Protein AF-A0A8J7W390-F1 (afdb_monomer_lite)

Organism: NCBI:txid2818044

Radius of gyration: 16.46 Å; chains: 1; bounding box: 42×26×50 Å

Sequence (59 aa):
MKKKEVSAEVFFVTVSEEKRAEKRWDQLCDKEKDRVSQNLTDKFMTAAGYVSTQQQEQP

pLDDT: mean 78.55, std 12.87, range [38.09, 90.81]

Foldseek 3Di:
DDDDDDDDWDWDWDDDPPDTDIDTPVRDDPVRNVVVVVVVVCVVCVVVVHDDPVVVPDD

Structure (mmCIF, N/CA/C/O backbone):
data_AF-A0A8J7W390-F1
#
_entry.id   AF-A0A8J7W390-F1
#
loop_
_atom_site.group_PDB
_atom_site.id
_atom_site.type_symbol
_atom_site.label_atom_id
_atom_site.label_alt_id
_atom_site.label_comp_id
_atom_site.label_asym_id
_atom_site.label_entity_id
_atom_site.label_seq_id
_atom_site.pdbx_PDB_ins_code
_atom_site.Cartn_x
_atom_site.Cartn_y
_atom_site.Cartn_z
_atom_site.occupancy
_atom_site.B_iso_or_equiv
_atom_site.auth_seq_id
_atom_site.auth_comp_id
_atom_site.auth_asym_id
_atom_site.auth_atom_id
_atom_site.pdbx_PDB_model_num
ATOM 1 N N . MET A 1 1 ? -26.926 -5.023 -21.776 1.00 57.41 1 MET A N 1
ATOM 2 C CA . MET A 1 1 ? -26.315 -3.866 -21.077 1.00 57.41 1 MET A CA 1
ATOM 3 C C . MET A 1 1 ? -24.800 -3.978 -21.187 1.00 57.41 1 MET A C 1
ATOM 5 O O . MET A 1 1 ? -24.275 -5.024 -20.830 1.00 57.41 1 MET A O 1
ATOM 9 N N . LYS A 1 2 ? -24.097 -2.962 -21.710 1.00 62.25 2 LYS A N 1
ATOM 10 C CA . LYS A 1 2 ? -22.622 -2.937 -21.694 1.00 62.25 2 LYS A CA 1
ATOM 11 C C . LYS A 1 2 ? -22.164 -2.561 -20.278 1.00 62.25 2 LYS A C 1
ATOM 13 O O . LYS A 1 2 ? -22.589 -1.523 -19.775 1.00 62.25 2 LYS A O 1
ATOM 18 N N . LYS A 1 3 ? -21.365 -3.413 -19.624 1.00 72.06 3 LYS A N 1
ATOM 19 C CA . LYS A 1 3 ? -20.727 -3.079 -18.339 1.00 72.06 3 LYS A CA 1
ATOM 20 C C . LYS A 1 3 ? -19.775 -1.902 -18.576 1.00 72.06 3 LYS A C 1
ATOM 22 O O . LYS A 1 3 ? -19.026 -1.920 -19.548 1.00 72.06 3 LYS A O 1
ATOM 27 N N . LYS A 1 4 ? -19.844 -0.872 -17.732 1.00 72.75 4 LYS A N 1
ATOM 28 C CA . LYS A 1 4 ? -18.849 0.205 -17.720 1.00 72.75 4 LYS A CA 1
ATOM 29 C C . LYS A 1 4 ? -17.664 -0.296 -16.902 1.00 72.75 4 LYS A C 1
ATOM 31 O O . LYS A 1 4 ? -17.832 -0.560 -15.715 1.00 72.75 4 LYS A O 1
ATOM 36 N N . GLU A 1 5 ? -16.516 -0.484 -17.539 1.00 74.75 5 GLU A N 1
ATOM 37 C CA . GLU A 1 5 ? -15.262 -0.725 -16.827 1.00 74.75 5 GLU A CA 1
ATOM 38 C C . GLU A 1 5 ? -14.716 0.597 -16.294 1.00 74.75 5 GLU A C 1
ATOM 40 O O . GLU A 1 5 ? -14.749 1.621 -16.977 1.00 74.75 5 GLU A O 1
ATOM 45 N N . VAL A 1 6 ? -14.227 0.560 -15.058 1.00 70.81 6 VAL A N 1
ATOM 46 C CA . VAL A 1 6 ? -13.461 1.644 -14.450 1.00 70.81 6 VAL A CA 1
ATOM 47 C C . VAL A 1 6 ? -12.052 1.108 -14.252 1.00 70.81 6 VAL A C 1
ATOM 49 O O . VAL A 1 6 ? -11.851 0.182 -13.470 1.00 70.81 6 VAL A O 1
ATOM 52 N N . SER A 1 7 ? -11.087 1.675 -14.969 1.00 68.88 7 SER A N 1
ATOM 53 C CA . SER A 1 7 ? -9.665 1.441 -14.725 1.00 68.88 7 SER A CA 1
ATOM 54 C C . SER A 1 7 ? -9.135 2.527 -13.790 1.00 68.88 7 SER A C 1
ATOM 56 O O . SER A 1 7 ? -9.289 3.713 -14.084 1.00 68.88 7 SER A O 1
ATOM 58 N N . ALA A 1 8 ? -8.503 2.132 -12.687 1.00 72.94 8 ALA A N 1
ATOM 59 C CA . ALA A 1 8 ? -7.789 3.032 -11.788 1.00 72.94 8 ALA A CA 1
ATOM 60 C C . ALA A 1 8 ? -6.312 2.628 -11.743 1.00 72.94 8 ALA A C 1
ATOM 62 O O . ALA A 1 8 ? -5.997 1.449 -11.587 1.00 72.94 8 ALA A O 1
ATOM 63 N N . GLU A 1 9 ? -5.411 3.599 -11.877 1.00 75.81 9 GLU A N 1
ATOM 64 C CA . GLU A 1 9 ? -3.975 3.386 -11.700 1.00 75.81 9 GLU A CA 1
ATOM 65 C C . GLU A 1 9 ? -3.565 3.795 -10.280 1.00 75.81 9 GLU A C 1
ATOM 67 O O . GLU A 1 9 ? -3.949 4.863 -9.801 1.00 75.81 9 GLU A O 1
ATOM 72 N N . VAL A 1 10 ? -2.786 2.948 -9.600 1.00 77.88 10 VAL A N 1
ATOM 73 C CA . VAL A 1 10 ? -2.318 3.201 -8.229 1.00 77.88 10 VAL A CA 1
ATOM 74 C C . VAL A 1 10 ? -0.824 3.520 -8.240 1.00 77.88 10 VAL A C 1
ATOM 76 O O . VAL A 1 10 ? -0.002 2.707 -8.677 1.00 77.88 10 VAL A O 1
ATOM 79 N N . PHE A 1 11 ? -0.482 4.700 -7.721 1.00 79.88 11 PHE A N 1
ATOM 80 C CA . PHE A 1 11 ? 0.886 5.192 -7.576 1.00 79.88 11 PHE A CA 1
ATOM 81 C C . PHE A 1 11 ? 1.244 5.343 -6.096 1.00 79.88 11 PHE A C 1
ATOM 83 O O . PHE A 1 11 ? 0.479 5.900 -5.310 1.00 79.88 11 PHE A O 1
ATOM 90 N N . PHE A 1 12 ? 2.435 4.877 -5.731 1.00 79.19 12 PHE A N 1
ATOM 91 C CA . PHE A 1 12 ? 3.020 5.020 -4.405 1.00 79.19 12 PHE A CA 1
ATOM 92 C C . PHE A 1 12 ? 4.091 6.092 -4.457 1.00 79.19 12 PHE A C 1
ATOM 94 O O . PHE A 1 12 ? 5.079 5.961 -5.181 1.00 79.19 12 PHE A O 1
ATOM 101 N N . VAL A 1 13 ? 3.873 7.156 -3.689 1.00 79.88 13 VAL A N 1
ATOM 102 C CA . VAL A 1 13 ? 4.787 8.291 -3.598 1.00 79.88 13 VAL A CA 1
ATOM 103 C C . VAL A 1 13 ? 5.527 8.209 -2.271 1.00 79.88 13 VAL A C 1
ATOM 105 O O . VAL A 1 13 ? 4.931 8.366 -1.207 1.00 79.88 13 VAL A O 1
ATOM 108 N N . THR A 1 14 ? 6.833 7.981 -2.338 1.00 77.62 14 THR A N 1
ATOM 109 C CA . THR A 1 14 ? 7.731 8.108 -1.191 1.00 77.62 14 THR A CA 1
ATOM 110 C C . THR A 1 14 ? 8.347 9.500 -1.227 1.00 77.62 14 THR A C 1
ATOM 112 O O . THR A 1 14 ? 8.997 9.863 -2.208 1.00 77.62 14 THR A O 1
ATOM 115 N N . VAL A 1 15 ? 8.147 10.282 -0.166 1.00 75.94 15 VAL A N 1
ATOM 116 C CA . VAL A 1 15 ? 8.777 11.598 0.005 1.00 75.94 15 VAL A CA 1
ATOM 117 C C . VAL A 1 15 ? 9.871 11.469 1.062 1.00 75.94 15 VAL A C 1
ATOM 119 O O . VAL A 1 15 ? 9.585 11.107 2.200 1.00 75.94 15 VAL A O 1
ATOM 122 N N . SER A 1 16 ? 11.115 11.743 0.681 1.00 82.81 16 SER A N 1
ATOM 123 C CA . SER A 1 16 ? 12.239 11.973 1.595 1.00 82.81 16 SER A CA 1
ATOM 124 C C . SER A 1 16 ? 12.718 13.422 1.474 1.00 82.81 16 SER A C 1
ATOM 126 O O . SER A 1 16 ? 12.325 14.109 0.533 1.00 82.81 16 SER A O 1
ATOM 128 N N . GLU A 1 17 ? 13.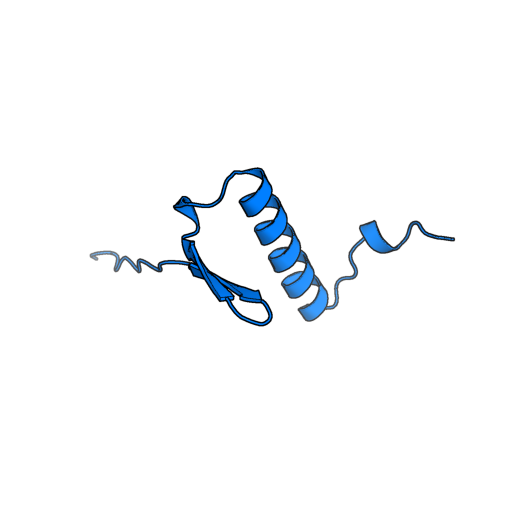581 13.867 2.394 1.00 78.31 17 GLU A N 1
ATOM 129 C CA . GLU A 1 17 ? 13.986 15.276 2.599 1.00 78.31 17 GLU A CA 1
ATOM 130 C C . GLU A 1 17 ? 14.334 16.052 1.314 1.00 78.31 17 GLU A C 1
ATOM 132 O O . GLU A 1 17 ? 14.051 17.241 1.231 1.00 78.31 17 GLU A O 1
ATOM 137 N N . GLU A 1 18 ? 14.848 15.381 0.278 1.00 76.94 18 GLU A N 1
ATOM 138 C CA . GLU A 1 18 ? 15.171 16.013 -1.011 1.00 76.94 18 GLU A CA 1
ATOM 139 C C . GLU A 1 18 ? 14.652 15.257 -2.245 1.00 76.94 18 GLU A C 1
ATOM 141 O O . GLU A 1 18 ? 14.980 15.616 -3.378 1.00 76.94 18 GLU A O 1
ATOM 146 N N . LYS A 1 19 ? 13.879 14.174 -2.077 1.00 73.50 19 LYS A N 1
ATOM 147 C CA . LYS A 1 19 ? 13.492 13.311 -3.207 1.00 73.50 19 LYS A CA 1
ATOM 148 C C . LYS A 1 19 ? 12.061 12.805 -3.094 1.00 73.50 19 LYS A C 1
ATOM 150 O O . LYS A 1 19 ? 11.669 12.190 -2.107 1.00 73.50 19 LYS A O 1
ATOM 155 N N . ARG A 1 20 ? 11.304 13.009 -4.173 1.00 81.19 20 ARG A N 1
ATOM 156 C CA . ARG A 1 20 ? 10.027 12.342 -4.434 1.00 81.19 20 ARG A CA 1
ATOM 157 C C . ARG A 1 20 ? 10.305 11.154 -5.348 1.00 81.19 20 ARG A C 1
ATOM 159 O O . ARG A 1 20 ? 10.731 11.341 -6.484 1.00 81.19 20 ARG A O 1
ATOM 166 N N . ALA A 1 21 ? 10.093 9.946 -4.846 1.00 80.50 21 ALA A N 1
ATOM 167 C CA . ALA A 1 21 ? 10.145 8.728 -5.641 1.00 80.50 21 ALA A CA 1
ATOM 168 C C . ALA A 1 21 ? 8.719 8.233 -5.875 1.00 80.50 21 ALA A C 1
ATOM 170 O O . ALA A 1 21 ? 7.965 8.040 -4.924 1.00 80.50 21 ALA A O 1
ATOM 171 N N . GLU A 1 22 ? 8.357 8.024 -7.135 1.00 86.81 22 GLU A N 1
ATOM 172 C CA . GLU A 1 22 ? 7.063 7.465 -7.516 1.00 86.81 22 GLU A CA 1
ATOM 173 C C . GLU A 1 22 ? 7.261 6.066 -8.080 1.00 86.81 22 GLU A C 1
ATOM 175 O O . GLU A 1 22 ? 8.120 5.850 -8.936 1.00 86.81 22 GLU A O 1
ATOM 180 N N . LYS A 1 23 ? 6.461 5.115 -7.602 1.00 87.12 23 LYS A N 1
ATOM 181 C CA . LYS A 1 23 ? 6.390 3.765 -8.160 1.00 87.12 23 LYS A CA 1
ATOM 182 C C . LYS A 1 23 ? 4.940 3.399 -8.435 1.00 87.12 23 LYS A C 1
ATOM 184 O O . LYS A 1 23 ? 4.078 3.573 -7.575 1.00 87.12 23 LYS A O 1
ATOM 189 N N . ARG A 1 24 ? 4.663 2.851 -9.616 1.00 89.12 24 ARG A N 1
ATOM 190 C CA . ARG A 1 24 ? 3.384 2.181 -9.897 1.00 89.12 24 ARG A CA 1
ATOM 191 C C . ARG A 1 24 ? 3.287 0.897 -9.081 1.00 89.12 24 ARG A C 1
ATOM 193 O O . ARG A 1 24 ? 4.309 0.264 -8.824 1.00 89.12 24 ARG A O 1
ATOM 200 N N . TRP A 1 25 ? 2.069 0.466 -8.757 1.00 86.44 25 TRP A N 1
ATOM 201 C CA . TRP A 1 25 ? 1.834 -0.845 -8.135 1.00 86.44 25 TRP A CA 1
ATOM 202 C C . TRP A 1 25 ? 2.557 -1.989 -8.865 1.00 86.44 25 TRP A C 1
ATOM 204 O O . TRP A 1 25 ? 3.221 -2.808 -8.235 1.00 86.44 25 TRP A O 1
ATOM 214 N N . ASP A 1 26 ? 2.507 -1.998 -10.198 1.00 87.94 26 ASP A N 1
ATOM 215 C CA . ASP A 1 26 ? 3.115 -3.052 -11.023 1.00 87.94 26 ASP A CA 1
ATOM 216 C C . ASP A 1 26 ? 4.652 -3.037 -10.996 1.00 87.94 26 ASP A C 1
ATOM 218 O O . ASP A 1 26 ? 5.284 -4.027 -11.349 1.00 87.94 26 ASP A O 1
ATOM 222 N N . GLN A 1 27 ? 5.255 -1.927 -10.558 1.00 88.25 27 GLN A N 1
ATOM 223 C CA . GLN A 1 27 ? 6.705 -1.767 -10.410 1.00 88.25 27 GLN A CA 1
ATOM 224 C C . GLN A 1 27 ? 7.212 -2.173 -9.018 1.00 88.25 27 GLN A C 1
ATOM 226 O O . GLN A 1 27 ? 8.423 -2.177 -8.793 1.00 88.25 27 GLN A O 1
ATOM 231 N N . LEU A 1 28 ? 6.312 -2.476 -8.079 1.00 86.06 28 LEU A N 1
ATOM 232 C CA . LEU A 1 28 ? 6.672 -2.981 -6.758 1.00 86.06 28 LEU A CA 1
ATOM 233 C C . LEU A 1 28 ? 6.983 -4.477 -6.831 1.00 86.06 28 LEU A C 1
ATOM 235 O O . LEU A 1 28 ? 6.260 -5.237 -7.482 1.00 86.06 28 LEU A O 1
ATOM 239 N N . CYS A 1 29 ? 8.022 -4.914 -6.120 1.00 89.69 29 CYS A N 1
ATOM 240 C CA . CYS A 1 29 ? 8.241 -6.344 -5.910 1.00 89.69 29 CYS A CA 1
ATOM 241 C C . CYS A 1 29 ? 7.212 -6.913 -4.917 1.00 89.69 29 CYS A C 1
ATOM 243 O O . CYS A 1 29 ? 6.580 -6.164 -4.170 1.00 89.69 29 CYS A O 1
ATOM 245 N N . ASP A 1 30 ? 7.059 -8.237 -4.871 1.00 90.81 30 ASP A N 1
ATOM 246 C CA . ASP A 1 30 ? 6.029 -8.884 -4.040 1.00 90.81 30 ASP A CA 1
ATOM 247 C C . ASP A 1 30 ? 6.152 -8.504 -2.558 1.00 90.81 30 ASP A C 1
ATOM 249 O O . ASP A 1 30 ? 5.171 -8.139 -1.922 1.00 90.81 30 ASP A O 1
ATOM 253 N N . LYS A 1 31 ? 7.382 -8.414 -2.040 1.00 89.69 31 LYS A N 1
ATOM 254 C CA . LYS A 1 31 ? 7.639 -7.965 -0.664 1.00 89.69 31 LYS A CA 1
ATOM 255 C C . LYS A 1 31 ? 7.176 -6.525 -0.399 1.00 89.69 31 LYS A C 1
ATOM 257 O O . LYS A 1 31 ? 6.723 -6.211 0.702 1.00 89.69 31 LYS A O 1
ATOM 262 N N . GLU A 1 32 ? 7.332 -5.626 -1.371 1.00 86.62 32 GLU A N 1
ATOM 263 C CA . GLU A 1 32 ? 6.840 -4.246 -1.262 1.00 86.62 32 GLU A CA 1
ATOM 264 C C . GLU A 1 32 ? 5.307 -4.219 -1.302 1.00 86.62 32 GLU A C 1
ATOM 266 O O . GLU A 1 32 ? 4.695 -3.524 -0.489 1.00 86.62 32 GLU A O 1
ATOM 271 N N . LYS A 1 33 ? 4.694 -5.007 -2.195 1.00 88.62 33 LYS A N 1
ATOM 272 C CA . LYS A 1 33 ? 3.234 -5.146 -2.303 1.00 88.62 33 LYS A CA 1
ATOM 273 C C . LYS A 1 33 ? 2.623 -5.684 -1.017 1.00 88.62 33 LYS A C 1
ATOM 275 O O . LYS A 1 33 ? 1.685 -5.076 -0.513 1.00 88.62 33 LYS A O 1
ATOM 280 N N . ASP A 1 34 ? 3.182 -6.747 -0.447 1.00 90.31 34 ASP A N 1
ATOM 281 C CA . ASP A 1 34 ? 2.711 -7.336 0.810 1.00 90.31 34 ASP A CA 1
ATOM 282 C C . ASP A 1 34 ? 2.752 -6.318 1.949 1.00 90.31 34 ASP A C 1
ATOM 284 O O . ASP A 1 34 ? 1.768 -6.124 2.663 1.00 90.31 34 ASP A O 1
ATOM 288 N N . ARG A 1 35 ? 3.867 -5.588 2.075 1.00 88.31 35 ARG A N 1
ATOM 289 C CA . ARG A 1 35 ? 4.017 -4.548 3.098 1.00 88.31 35 ARG A CA 1
ATOM 290 C C . ARG A 1 35 ? 2.994 -3.425 2.929 1.00 88.31 35 ARG A C 1
ATOM 292 O O . ARG A 1 35 ? 2.451 -2.930 3.915 1.00 88.31 35 ARG A O 1
ATOM 299 N N . VAL A 1 36 ? 2.751 -2.993 1.694 1.00 86.19 36 VAL A N 1
ATOM 300 C CA . VAL A 1 36 ? 1.749 -1.967 1.387 1.00 86.19 36 VAL A CA 1
ATOM 301 C C . VAL A 1 36 ? 0.339 -2.467 1.699 1.00 86.19 36 VAL A C 1
ATOM 303 O O . VAL A 1 36 ? -0.410 -1.754 2.365 1.00 86.19 36 VAL A O 1
ATOM 306 N N . SER A 1 37 ? -0.011 -3.676 1.259 1.00 88.31 37 SER A N 1
ATOM 307 C CA . SER A 1 37 ? -1.310 -4.302 1.520 1.00 88.31 37 SER A CA 1
ATOM 308 C C . SER A 1 37 ? -1.575 -4.432 3.015 1.00 88.31 37 SER A C 1
ATOM 310 O O . SER A 1 37 ? -2.656 -4.062 3.473 1.00 88.31 37 SER A O 1
ATOM 312 N N . GLN A 1 38 ? -0.579 -4.883 3.783 1.00 88.00 38 GLN A N 1
ATOM 313 C CA . GLN A 1 38 ? -0.678 -4.986 5.236 1.00 88.00 38 GLN A CA 1
ATOM 314 C C . GLN A 1 38 ? -0.906 -3.609 5.867 1.00 88.00 38 GLN A C 1
ATOM 316 O O . GLN A 1 38 ? -1.891 -3.417 6.569 1.00 88.00 38 GLN A O 1
ATOM 321 N N . ASN A 1 39 ? -0.079 -2.613 5.527 1.00 87.38 39 ASN A N 1
ATOM 322 C CA . ASN A 1 39 ? -0.222 -1.251 6.050 1.00 87.38 39 ASN A CA 1
ATOM 323 C C . ASN A 1 39 ? -1.587 -0.621 5.727 1.00 87.38 39 ASN A C 1
ATOM 325 O O . ASN A 1 39 ? -2.138 0.115 6.545 1.00 87.38 39 ASN A O 1
ATOM 329 N N . LEU A 1 40 ? -2.115 -0.845 4.519 1.00 87.62 40 LEU A N 1
ATOM 330 C CA . LEU A 1 40 ? -3.446 -0.368 4.137 1.00 87.62 40 LEU A CA 1
ATOM 331 C C . LEU A 1 40 ? -4.525 -1.075 4.952 1.00 87.62 40 LEU A C 1
ATOM 333 O O . LEU A 1 40 ? -5.394 -0.408 5.510 1.00 87.62 40 LEU A O 1
ATOM 337 N N . THR A 1 41 ? -4.437 -2.401 5.056 1.00 88.38 41 THR A N 1
ATOM 338 C CA . THR A 1 41 ? -5.364 -3.219 5.843 1.00 88.38 41 THR A CA 1
ATOM 339 C C . THR A 1 41 ? -5.383 -2.756 7.293 1.00 88.38 41 THR A C 1
ATOM 341 O O . THR A 1 41 ? -6.449 -2.433 7.805 1.00 88.38 41 THR A O 1
ATOM 344 N N . ASP A 1 42 ? -4.222 -2.597 7.925 1.00 87.56 42 ASP A N 1
ATOM 345 C CA . ASP A 1 42 ? -4.110 -2.143 9.312 1.00 87.56 42 ASP A CA 1
ATOM 346 C C . ASP A 1 42 ? -4.742 -0.764 9.516 1.00 87.56 42 ASP A C 1
ATOM 348 O O . ASP A 1 42 ? -5.460 -0.550 10.494 1.00 87.56 42 ASP A O 1
ATOM 352 N N . LYS A 1 43 ? -4.547 0.170 8.577 1.00 86.44 43 LYS A N 1
ATOM 353 C CA . LYS A 1 43 ? -5.177 1.498 8.634 1.00 86.44 43 LYS A CA 1
ATOM 354 C C . LYS A 1 43 ? -6.696 1.425 8.517 1.00 86.44 43 LYS A C 1
ATOM 356 O O . LYS A 1 43 ? -7.382 2.103 9.279 1.00 86.44 43 LYS A O 1
ATOM 361 N N . PHE A 1 44 ? -7.225 0.620 7.595 1.00 89.56 44 PHE A N 1
ATOM 362 C CA . PHE A 1 44 ? -8.672 0.438 7.450 1.00 89.56 44 PHE A CA 1
ATOM 363 C C . PHE A 1 44 ? -9.282 -0.245 8.675 1.00 89.56 44 PHE A C 1
ATOM 365 O O . PHE A 1 44 ? -10.309 0.209 9.171 1.00 89.56 44 PHE A O 1
ATOM 372 N N . MET A 1 45 ? -8.628 -1.282 9.195 1.00 89.00 45 MET A N 1
ATOM 373 C CA . MET A 1 45 ? -9.068 -2.000 10.390 1.00 89.00 45 MET A CA 1
ATOM 374 C C . MET A 1 45 ? -9.044 -1.088 11.619 1.00 89.00 45 MET A C 1
ATOM 376 O O . MET A 1 45 ? -10.042 -1.010 12.331 1.00 89.00 45 MET A O 1
ATOM 380 N N . THR A 1 46 ? -7.973 -0.309 11.802 1.00 89.44 46 THR A N 1
ATOM 381 C CA . THR A 1 46 ? -7.870 0.692 12.876 1.00 89.44 46 THR A CA 1
ATOM 382 C C . THR A 1 46 ? -8.963 1.755 12.754 1.00 89.44 46 THR A C 1
ATOM 384 O O . THR A 1 46 ? -9.633 2.064 13.736 1.00 89.44 46 THR A O 1
ATOM 387 N N . ALA A 1 47 ? -9.198 2.295 11.551 1.00 87.75 47 ALA A N 1
ATOM 388 C CA . ALA A 1 47 ? -10.259 3.277 11.314 1.00 87.75 47 ALA A CA 1
ATOM 389 C C . ALA A 1 47 ? -11.665 2.704 11.568 1.00 87.75 47 ALA A C 1
ATOM 391 O O . ALA A 1 47 ? -12.564 3.435 11.977 1.00 87.75 47 ALA A O 1
ATOM 392 N N . ALA A 1 48 ? -11.848 1.398 11.360 1.00 90.25 48 ALA A N 1
ATOM 393 C CA . ALA A 1 48 ? -13.072 0.673 11.678 1.00 90.25 48 ALA A CA 1
ATOM 394 C C . ALA A 1 48 ? -13.170 0.233 13.158 1.00 90.25 48 ALA A C 1
ATOM 396 O O . ALA A 1 48 ? -14.159 -0.392 13.533 1.00 90.25 48 ALA A O 1
ATOM 397 N N . GLY A 1 49 ? -12.183 0.564 14.001 1.00 90.38 49 GLY A N 1
ATOM 398 C CA . GLY A 1 49 ? -12.179 0.272 15.440 1.00 90.38 49 GLY A CA 1
ATOM 399 C C . GLY A 1 49 ? -11.631 -1.105 15.828 1.00 90.38 49 GLY A C 1
ATOM 400 O O . GLY A 1 49 ? -11.733 -1.492 16.990 1.00 90.38 4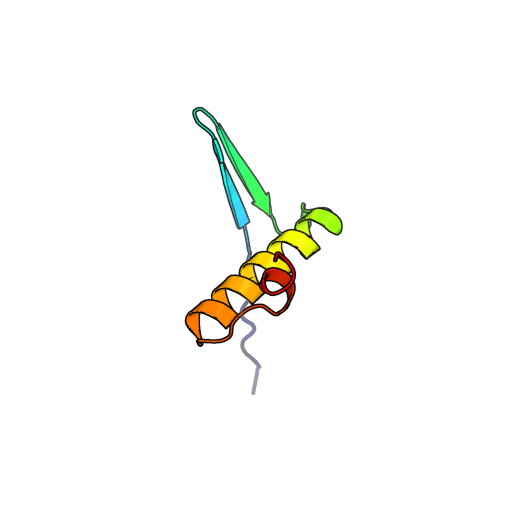9 GLY A O 1
ATOM 401 N N . TYR A 1 50 ? -11.043 -1.847 14.888 1.00 87.00 50 TYR A N 1
ATOM 402 C CA . TYR A 1 50 ? -10.362 -3.108 15.172 1.00 87.00 50 TYR A CA 1
ATOM 403 C C . TYR A 1 50 ? -8.915 -2.852 15.602 1.00 87.00 50 TYR A C 1
ATOM 405 O O . TYR A 1 50 ? -8.228 -1.998 15.044 1.00 87.00 50 TYR A O 1
ATOM 413 N N . VAL A 1 51 ? -8.437 -3.634 16.568 1.00 76.25 51 VAL A N 1
ATOM 414 C CA . VAL A 1 51 ? -7.044 -3.603 17.028 1.00 76.25 51 VAL A CA 1
ATOM 415 C C . VAL A 1 51 ? -6.306 -4.780 16.402 1.00 76.25 51 VAL A C 1
ATOM 417 O O . VAL A 1 51 ? -6.796 -5.910 16.440 1.00 76.25 51 VAL A O 1
ATOM 420 N N . SER A 1 52 ? -5.140 -4.522 15.807 1.00 67.75 52 SER A N 1
ATOM 421 C CA . SER A 1 52 ? -4.298 -5.587 15.260 1.00 67.75 52 SER A CA 1
ATOM 422 C C . SER A 1 52 ? -3.810 -6.494 16.389 1.00 67.75 52 SER A C 1
ATOM 424 O O . SER A 1 52 ? -3.199 -6.033 17.354 1.00 67.75 52 SER A O 1
ATOM 426 N N . THR A 1 53 ? -4.048 -7.799 16.262 1.00 67.38 53 THR A N 1
ATOM 427 C CA . THR A 1 53 ? -3.600 -8.805 17.237 1.00 67.38 53 THR A CA 1
ATOM 428 C C . THR A 1 53 ? -2.075 -8.913 17.319 1.00 67.38 53 THR A C 1
ATOM 430 O O . THR A 1 53 ? -1.557 -9.389 18.322 1.00 67.38 53 THR A O 1
ATOM 433 N N . GLN A 1 54 ? -1.337 -8.410 16.323 1.00 62.09 54 GLN A N 1
ATOM 434 C CA . GLN A 1 54 ? 0.132 -8.418 16.318 1.00 62.09 54 GLN A CA 1
ATOM 435 C C . GLN A 1 54 ? 0.765 -7.399 17.284 1.00 62.09 54 GLN A C 1
ATOM 437 O O . GLN A 1 54 ? 1.956 -7.493 17.561 1.00 62.09 54 GLN A O 1
ATOM 442 N N .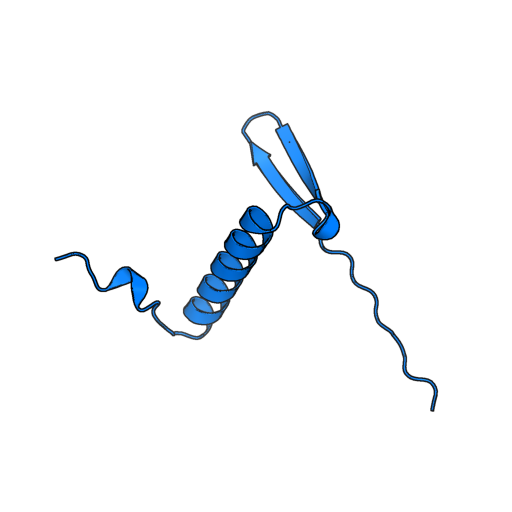 GLN A 1 55 ? 0.000 -6.440 17.822 1.00 54.56 55 GLN A N 1
ATOM 443 C CA . GLN A 1 55 ? 0.492 -5.482 18.827 1.00 54.56 55 GLN A CA 1
ATOM 444 C C . GLN A 1 55 ? 0.251 -5.923 20.282 1.00 54.56 55 GLN A C 1
ATOM 446 O O . GLN A 1 55 ? 0.673 -5.220 21.195 1.00 54.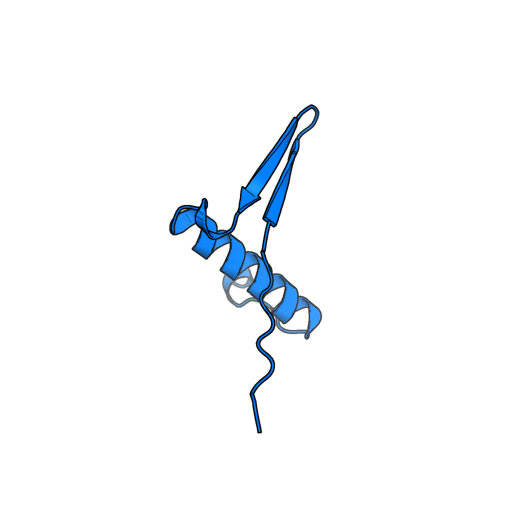56 55 GLN A O 1
ATOM 451 N N . GLN A 1 56 ? -0.401 -7.067 20.526 1.00 49.81 56 GLN A N 1
ATOM 452 C CA . GLN A 1 56 ? -0.723 -7.535 21.884 1.00 49.81 56 GLN A CA 1
ATOM 453 C C . GLN A 1 56 ? 0.344 -8.440 22.538 1.00 49.81 56 GLN A C 1
ATOM 455 O O . GLN A 1 56 ? 0.152 -8.846 23.680 1.00 49.81 56 GLN A O 1
ATOM 460 N N . GLU A 1 57 ? 1.478 -8.720 21.884 1.00 45.09 57 GLU A N 1
ATOM 461 C CA . GLU A 1 57 ? 2.551 -9.583 22.424 1.00 45.09 57 GLU A CA 1
ATOM 462 C C . GLU A 1 57 ? 3.839 -8.830 22.821 1.00 45.09 5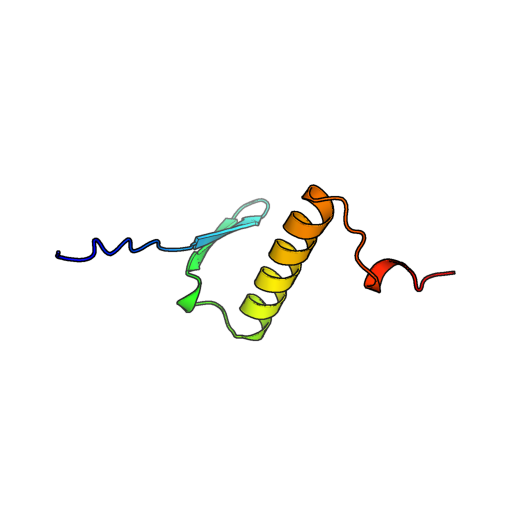7 GLU A C 1
ATOM 464 O O . GLU A 1 57 ? 4.947 -9.294 22.550 1.00 45.09 57 GLU A O 1
ATOM 469 N N . GLN A 1 58 ? 3.744 -7.677 23.489 1.00 38.09 58 GLN A N 1
ATOM 470 C CA . GLN A 1 58 ? 4.883 -7.169 24.270 1.00 38.09 58 GLN A CA 1
ATOM 471 C C . GLN A 1 58 ? 4.468 -6.900 25.725 1.00 38.09 58 GLN A C 1
ATOM 473 O O . GLN A 1 58 ? 3.688 -5.972 25.950 1.00 38.09 58 GLN A O 1
ATOM 478 N N . PRO A 1 59 ? 4.926 -7.734 26.685 1.00 43.12 59 PRO A N 1
ATOM 479 C CA . PRO A 1 59 ? 4.760 -7.495 28.118 1.00 43.12 59 PRO A CA 1
ATOM 480 C C . PRO A 1 59 ? 5.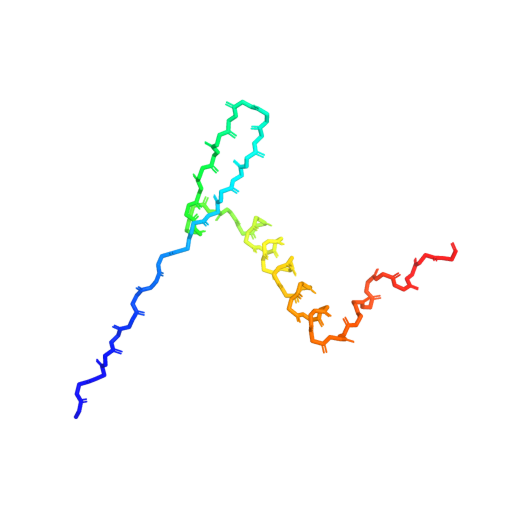607 -6.321 28.628 1.00 43.12 59 PRO A C 1
ATOM 482 O O . PRO A 1 59 ? 6.650 -6.014 28.003 1.00 43.12 59 PRO A O 1
#

Secondary structure (DSSP, 8-state):
----------EEEEEETTEEEEEEGGGS-HHHHHHHHHHHHHHHHHHTTPPPGGGS---